Protein AF-A0A7L4NPP4-F1 (afdb_monomer)

InterPro domains:
  IPR008152 Clathrin adaptor, alpha/beta/gamma-adaptin, appendage, Ig-like subdomain [PF02883] (4-92)
  IPR008152 Clathrin adaptor, alpha/beta/gamma-adaptin, appendage, Ig-like subdomain [SM00809] (1-93)
  IPR008153 Gamma-adaptin ear (GAE) domain [PS50180] (1-93)
  IPR013041 Clathrin adaptor, appendage, Ig-like subdomain superfamily [SSF49348] (1-93)
  IPR027422 ADP-ribosylation factor-binding protein GGA1-3 [PTHR45905] (1-93)

Solvent-accessible surface area (backbone atoms only — not comparable to full-atom values): 5550 Å² total; per-residue (Å²): 132,76,78,64,44,76,80,44,77,54,87,47,36,35,32,30,41,35,65,53,91,60,46,41,89,99,36,79,55,24,48,36,32,38,38,42,33,40,49,67,22,80,57,61,47,70,79,59,77,90,85,86,86,73,62,90,84,40,49,77,47,74,50,80,50,78,55,39,66,44,67,44,45,49,95,90,49,83,81,66,69,38,42,28,44,36,40,37,36,40,84,91,110

Structure (mmCIF, N/CA/C/O backbone):
data_AF-A0A7L4NPP4-F1
#
_entry.id   AF-A0A7L4NPP4-F1
#
loop_
_atom_site.group_PDB
_atom_site.id
_atom_site.type_symbol
_atom_site.label_atom_id
_atom_site.label_alt_id
_atom_site.label_comp_id
_atom_site.label_asym_id
_atom_site.label_entity_id
_atom_site.label_seq_id
_atom_site.pdbx_PDB_ins_code
_atom_site.Cartn_x
_atom_site.Cartn_y
_atom_site.Cartn_z
_atom_site.occupancy
_atom_site.B_iso_or_equiv
_atom_site.auth_seq_id
_atom_site.auth_comp_id
_atom_site.auth_asym_id
_atom_site.auth_atom_id
_atom_site.pdbx_PDB_model_num
ATOM 1 N N . SER A 1 1 ? 17.799 -7.248 3.343 1.00 59.03 1 SER A N 1
ATOM 2 C CA . SER A 1 1 ? 16.479 -6.609 3.159 1.00 59.03 1 SER A CA 1
ATOM 3 C C . SER A 1 1 ? 16.703 -5.125 3.067 1.00 59.03 1 SER A C 1
ATOM 5 O O . SER A 1 1 ? 17.443 -4.621 3.898 1.00 59.03 1 SER A O 1
ATOM 7 N N . ILE A 1 2 ? 16.128 -4.452 2.074 1.00 81.25 2 ILE A N 1
ATOM 8 C CA . ILE A 1 2 ? 16.162 -2.987 2.011 1.00 81.25 2 ILE A CA 1
ATOM 9 C C . ILE A 1 2 ? 15.119 -2.471 3.006 1.00 81.25 2 ILE A C 1
ATOM 11 O O . ILE A 1 2 ? 14.010 -3.005 3.057 1.00 81.25 2 ILE A O 1
ATOM 15 N N . CYS A 1 3 ? 15.485 -1.490 3.830 1.00 87.75 3 CYS A N 1
ATOM 16 C CA . CYS A 1 3 ? 14.538 -0.861 4.745 1.00 87.75 3 CYS A CA 1
ATOM 17 C C . CYS A 1 3 ? 13.450 -0.121 3.947 1.00 87.75 3 CYS A C 1
ATOM 19 O O . CYS A 1 3 ? 13.771 0.488 2.923 1.00 87.75 3 CYS A O 1
ATOM 21 N N . PRO A 1 4 ? 12.183 -0.141 4.393 1.00 94.19 4 PRO A N 1
ATOM 22 C CA . PRO A 1 4 ? 11.127 0.610 3.727 1.00 94.19 4 PRO A CA 1
ATOM 23 C C . PRO A 1 4 ? 11.465 2.103 3.678 1.00 94.19 4 PRO A C 1
ATOM 25 O O . PRO A 1 4 ? 11.879 2.691 4.679 1.00 94.19 4 PRO A O 1
ATOM 28 N N . LEU A 1 5 ? 11.275 2.723 2.517 1.00 95.81 5 LEU A N 1
ATOM 29 C CA . LEU A 1 5 ? 11.490 4.154 2.337 1.00 95.81 5 LEU A CA 1
ATOM 30 C C . LEU A 1 5 ? 10.224 4.907 2.740 1.00 95.81 5 LEU A C 1
ATOM 32 O O . LEU A 1 5 ? 9.171 4.718 2.137 1.00 95.81 5 LEU A O 1
ATOM 36 N N . THR A 1 6 ? 10.318 5.791 3.730 1.00 96.88 6 THR A N 1
ATOM 37 C CA . THR A 1 6 ? 9.201 6.680 4.075 1.00 96.88 6 THR A CA 1
ATOM 38 C C . THR A 1 6 ? 9.098 7.788 3.028 1.00 96.88 6 THR A C 1
ATOM 40 O O . THR A 1 6 ? 10.037 8.560 2.858 1.00 96.88 6 THR A O 1
ATOM 43 N N . VAL A 1 7 ? 7.966 7.855 2.322 1.00 96.88 7 VAL A N 1
ATOM 44 C CA . VAL A 1 7 ? 7.707 8.862 1.273 1.00 96.88 7 VAL A CA 1
ATOM 45 C C . VAL A 1 7 ? 6.772 9.973 1.741 1.00 96.88 7 VAL A C 1
ATOM 47 O O . VAL A 1 7 ? 6.742 11.048 1.149 1.00 96.88 7 VAL A O 1
ATOM 50 N N . TYR A 1 8 ? 6.018 9.725 2.813 1.00 97.38 8 TYR A N 1
ATOM 51 C CA . TYR A 1 8 ? 5.157 10.709 3.456 1.00 97.38 8 TYR A CA 1
ATOM 52 C C . TYR A 1 8 ? 5.014 10.380 4.945 1.00 97.38 8 TYR A C 1
ATOM 54 O O . TYR A 1 8 ? 4.795 9.220 5.289 1.00 97.38 8 TYR A O 1
ATOM 62 N N . ASP A 1 9 ? 5.122 11.383 5.817 1.00 96.94 9 ASP A N 1
ATOM 63 C CA . ASP A 1 9 ? 4.897 11.247 7.262 1.00 96.94 9 ASP A CA 1
ATOM 64 C C . ASP A 1 9 ? 4.464 12.604 7.837 1.00 96.94 9 ASP A C 1
ATOM 66 O O . ASP A 1 9 ? 5.299 13.477 8.089 1.00 96.94 9 ASP A O 1
ATOM 70 N N . ARG A 1 10 ? 3.149 12.841 7.921 1.00 96.00 10 ARG A N 1
ATOM 71 C CA . ARG A 1 10 ? 2.562 14.081 8.466 1.00 96.00 10 ARG A CA 1
ATOM 72 C C . ARG A 1 10 ? 1.187 13.810 9.066 1.00 96.00 10 ARG A C 1
ATOM 74 O O . ARG A 1 10 ? 0.422 13.020 8.525 1.00 96.00 10 ARG A O 1
ATOM 81 N N . ASN A 1 11 ? 0.842 14.526 10.138 1.00 93.88 11 ASN A N 1
ATOM 82 C CA . ASN A 1 11 ? -0.485 14.487 10.776 1.00 93.88 11 ASN A CA 1
ATOM 83 C C . ASN A 1 11 ? -0.952 13.067 11.153 1.00 93.88 11 ASN A C 1
ATOM 85 O O . ASN A 1 11 ? -2.130 12.739 11.035 1.00 93.88 11 ASN A O 1
ATOM 89 N N . GLY A 1 12 ? -0.016 12.199 11.547 1.00 93.25 12 GLY A N 1
ATOM 90 C CA . GLY A 1 12 ? -0.294 10.793 11.845 1.00 93.25 12 GLY A CA 1
ATOM 91 C C . GLY A 1 12 ? -0.563 9.918 10.616 1.00 93.25 12 GLY A C 1
ATOM 92 O O . GLY A 1 12 ? -0.712 8.713 10.769 1.00 93.25 12 GLY A O 1
ATOM 93 N N . PHE A 1 13 ? -0.595 10.469 9.400 1.00 96.62 13 PHE A N 1
ATOM 94 C CA . PHE A 1 13 ? -0.654 9.691 8.166 1.00 96.62 13 PHE A CA 1
ATOM 95 C C . PHE A 1 13 ? 0.756 9.408 7.656 1.00 96.62 13 PHE A C 1
ATOM 97 O O . PHE A 1 13 ? 1.550 10.327 7.426 1.00 96.62 13 PHE A O 1
ATOM 104 N N . LYS A 1 14 ? 1.056 8.127 7.447 1.00 97.25 14 LYS A N 1
ATOM 105 C CA . LYS A 1 14 ? 2.365 7.661 7.003 1.00 97.25 14 LYS A CA 1
ATOM 106 C C . LYS A 1 14 ? 2.234 6.769 5.782 1.00 97.25 14 LYS A C 1
ATOM 108 O O . LYS A 1 14 ? 1.436 5.835 5.780 1.00 97.25 14 LYS A O 1
ATOM 113 N N . ALA A 1 15 ? 3.063 7.023 4.774 1.00 97.62 15 ALA A N 1
ATOM 114 C CA . ALA A 1 15 ? 3.173 6.205 3.577 1.00 97.62 15 ALA A CA 1
ATOM 115 C C . ALA A 1 15 ? 4.627 5.766 3.359 1.00 97.62 15 ALA A C 1
ATOM 117 O O . ALA A 1 15 ? 5.561 6.572 3.429 1.00 97.62 15 ALA A O 1
ATOM 118 N N . MET A 1 16 ? 4.818 4.476 3.093 1.00 97.75 16 MET A N 1
ATOM 119 C CA . MET A 1 16 ? 6.131 3.848 2.943 1.00 97.75 16 MET A CA 1
ATOM 120 C C . MET A 1 16 ? 6.172 2.977 1.692 1.00 97.75 16 MET A C 1
ATOM 122 O O . MET A 1 16 ? 5.236 2.223 1.436 1.00 97.75 16 MET A O 1
ATOM 126 N N . LEU A 1 17 ? 7.270 3.047 0.944 1.00 97.12 17 LEU A N 1
ATOM 127 C CA . LEU A 1 17 ? 7.565 2.154 -0.169 1.00 97.12 17 LEU A CA 1
ATOM 128 C C . LEU A 1 17 ? 8.459 1.007 0.296 1.00 97.12 17 LEU A C 1
ATOM 130 O O . LEU A 1 17 ? 9.565 1.211 0.797 1.00 97.12 17 LEU A O 1
ATOM 134 N N . HIS A 1 18 ? 7.984 -0.208 0.070 1.00 96.00 18 HIS A N 1
ATOM 135 C CA . HIS A 1 18 ? 8.717 -1.447 0.272 1.00 96.00 18 HIS A CA 1
ATOM 136 C C . HIS A 1 18 ? 9.227 -1.930 -1.077 1.00 96.00 18 HIS A C 1
ATOM 138 O O . HIS A 1 18 ? 8.452 -2.059 -2.024 1.00 96.00 18 HIS A O 1
ATOM 144 N N . PHE A 1 19 ? 10.524 -2.201 -1.172 1.00 92.44 19 PHE A N 1
ATOM 145 C CA . PHE A 1 19 ? 11.143 -2.698 -2.397 1.00 92.44 19 PHE A CA 1
ATOM 146 C C . PHE A 1 19 ? 11.170 -4.223 -2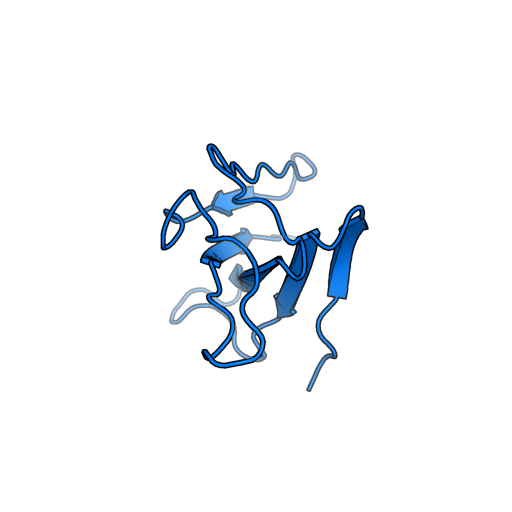.377 1.00 92.44 19 PHE A C 1
ATOM 148 O O . PHE A 1 19 ? 11.690 -4.822 -1.431 1.00 92.44 19 PHE A O 1
ATOM 155 N N . SER A 1 20 ? 10.632 -4.847 -3.425 1.00 89.19 20 SER A N 1
ATOM 156 C CA . SER A 1 20 ? 10.817 -6.281 -3.630 1.00 89.19 20 SER A CA 1
ATOM 157 C C . SER A 1 20 ? 12.294 -6.580 -3.876 1.00 89.19 20 SER A C 1
ATOM 159 O O . SER A 1 20 ? 12.998 -5.793 -4.513 1.00 89.19 20 SER A O 1
ATOM 161 N N . ARG A 1 21 ? 12.763 -7.725 -3.373 1.00 81.56 21 ARG A N 1
ATOM 162 C CA . ARG A 1 21 ? 14.097 -8.239 -3.716 1.00 81.56 21 ARG A CA 1
ATOM 163 C C . ARG A 1 21 ? 14.115 -8.782 -5.139 1.00 81.56 21 ARG A C 1
ATOM 165 O O . ARG A 1 21 ? 15.066 -8.523 -5.867 1.00 81.56 21 ARG A O 1
ATOM 172 N N . ASP A 1 22 ? 13.048 -9.480 -5.514 1.00 82.69 22 ASP A N 1
ATOM 173 C CA . ASP A 1 22 ? 12.924 -10.130 -6.810 1.00 82.69 22 ASP A CA 1
ATOM 174 C C . ASP A 1 22 ? 12.159 -9.232 -7.793 1.00 82.69 22 ASP A C 1
ATOM 176 O O . ASP A 1 22 ? 11.1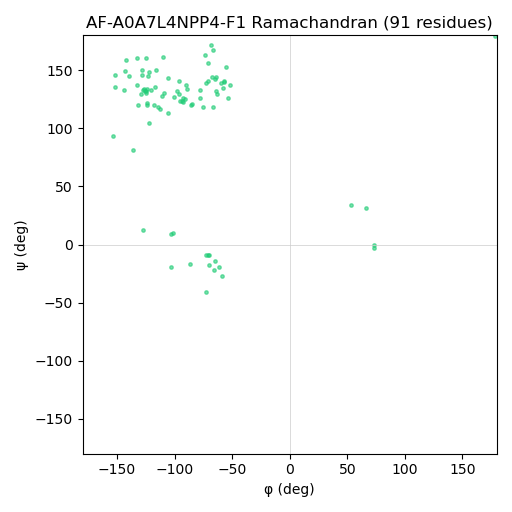86 -8.569 -7.397 1.00 82.69 22 ASP A O 1
ATOM 180 N N . PRO A 1 23 ? 12.584 -9.184 -9.069 1.00 81.69 23 PRO A N 1
ATOM 181 C CA . PRO A 1 23 ? 11.839 -8.498 -10.114 1.00 81.69 23 PRO A CA 1
ATOM 182 C C . PRO A 1 23 ? 10.526 -9.228 -10.422 1.00 81.69 23 PRO A C 1
ATOM 184 O O . PRO A 1 23 ? 10.271 -10.338 -9.948 1.00 81.69 23 PRO A O 1
ATOM 187 N N . ALA A 1 24 ? 9.673 -8.609 -11.239 1.00 82.69 24 ALA A N 1
ATOM 188 C CA . ALA A 1 24 ? 8.430 -9.253 -11.650 1.00 82.69 24 ALA A CA 1
ATOM 189 C C . ALA A 1 24 ? 8.714 -10.576 -12.403 1.00 82.69 24 ALA A C 1
ATOM 191 O O . ALA A 1 24 ? 9.616 -10.609 -13.248 1.00 82.69 24 ALA A O 1
ATOM 192 N N . PRO A 1 25 ? 7.939 -11.654 -12.163 1.00 82.88 25 PRO A N 1
ATOM 193 C CA . PRO A 1 25 ? 8.123 -12.921 -12.867 1.00 82.88 25 PRO A CA 1
ATOM 194 C C . PRO A 1 25 ? 8.106 -12.731 -14.389 1.00 82.88 25 PRO A C 1
ATOM 196 O O . PRO A 1 25 ? 7.187 -12.125 -14.940 1.00 82.88 25 PRO A O 1
ATOM 199 N N . GLY A 1 26 ? 9.149 -13.214 -15.065 1.00 84.56 26 GLY A N 1
ATOM 200 C CA . GLY A 1 26 ? 9.303 -13.094 -16.518 1.00 84.56 26 GLY A CA 1
ATOM 201 C C . GLY A 1 26 ? 9.667 -11.696 -17.036 1.00 84.56 26 GLY A C 1
ATOM 202 O O . GLY A 1 26 ? 9.822 -11.546 -18.246 1.00 84.56 26 GLY A O 1
ATOM 203 N N . ARG A 1 27 ? 9.819 -10.682 -16.169 1.00 86.50 27 ARG A N 1
ATOM 204 C CA . ARG A 1 27 ? 10.191 -9.305 -16.549 1.00 86.50 27 ARG A CA 1
ATOM 205 C C . ARG A 1 27 ? 11.262 -8.720 -15.611 1.00 86.50 27 ARG A C 1
ATOM 207 O O . ARG A 1 27 ? 10.924 -7.975 -14.688 1.00 8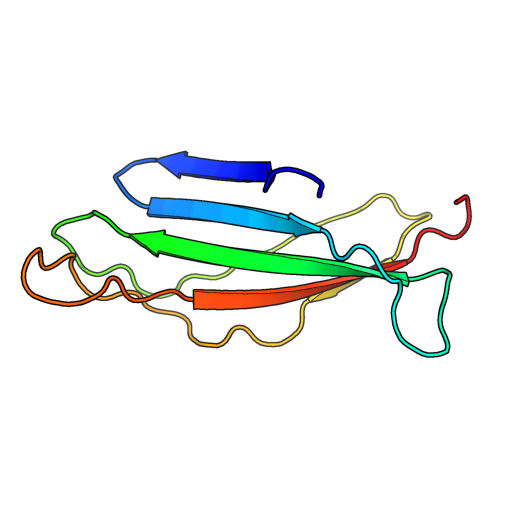6.50 27 ARG A O 1
ATOM 214 N N . PRO A 1 28 ? 12.551 -9.053 -15.826 1.00 85.25 28 PRO A N 1
ATOM 215 C CA . PRO A 1 28 ? 13.655 -8.616 -14.963 1.00 85.25 28 PRO A CA 1
ATOM 216 C C . PRO A 1 28 ? 13.893 -7.097 -14.989 1.00 85.25 28 PRO A C 1
ATOM 218 O O . PRO A 1 28 ? 14.434 -6.544 -14.035 1.00 85.25 28 PRO A O 1
ATOM 221 N N . ASP A 1 29 ? 13.439 -6.415 -16.042 1.00 87.81 29 ASP A N 1
ATOM 222 C CA . ASP A 1 29 ? 13.466 -4.956 -16.216 1.00 87.81 29 ASP A CA 1
ATOM 223 C C . ASP A 1 29 ? 12.478 -4.208 -15.298 1.00 87.81 29 ASP A C 1
ATOM 225 O O . ASP A 1 29 ? 12.491 -2.974 -15.225 1.00 87.81 29 ASP A O 1
ATOM 229 N N . VAL A 1 30 ? 11.599 -4.944 -14.605 1.00 91.69 30 VAL A N 1
ATOM 230 C CA . VAL A 1 30 ? 10.539 -4.398 -13.757 1.00 91.69 30 VAL A CA 1
ATOM 231 C C . VAL A 1 30 ? 10.889 -4.555 -12.283 1.00 91.69 30 VAL A C 1
ATOM 233 O O . VAL A 1 30 ? 10.857 -5.651 -11.719 1.00 91.69 30 VAL A O 1
ATOM 236 N N . LEU A 1 31 ? 11.108 -3.421 -11.627 1.00 91.94 31 LEU A N 1
ATOM 237 C CA . LEU A 1 31 ? 11.150 -3.319 -10.177 1.00 91.94 31 LEU A CA 1
ATOM 238 C C . LEU A 1 31 ? 9.724 -3.316 -9.610 1.00 91.94 31 LEU A C 1
ATOM 240 O O . LEU A 1 31 ? 8.897 -2.476 -9.977 1.00 91.94 31 LEU A O 1
ATOM 244 N N . VAL A 1 32 ? 9.458 -4.228 -8.677 1.00 93.50 32 VAL A N 1
ATOM 245 C CA . VAL A 1 32 ? 8.195 -4.292 -7.935 1.00 93.50 32 VAL A CA 1
ATOM 246 C C . VAL A 1 32 ? 8.351 -3.571 -6.600 1.00 93.50 32 VAL A C 1
ATOM 248 O O . VAL A 1 32 ? 9.293 -3.827 -5.845 1.00 93.50 32 VAL A O 1
ATOM 251 N N . MET A 1 33 ? 7.417 -2.673 -6.300 1.00 95.19 33 MET A N 1
ATOM 252 C CA . MET A 1 33 ? 7.330 -1.973 -5.022 1.00 95.19 33 MET A CA 1
ATOM 253 C C . MET A 1 33 ? 5.921 -2.099 -4.447 1.00 95.19 33 MET A C 1
ATOM 255 O O . MET A 1 33 ? 4.939 -2.168 -5.188 1.00 95.19 33 MET A O 1
ATOM 259 N N . VAL A 1 34 ? 5.813 -2.081 -3.123 1.00 96.50 34 VAL A N 1
ATOM 260 C CA . VAL A 1 34 ? 4.533 -2.029 -2.412 1.00 96.50 34 VAL A CA 1
ATOM 261 C C . VAL A 1 34 ? 4.489 -0.747 -1.602 1.00 96.50 34 VAL A C 1
ATOM 263 O O . VAL A 1 34 ? 5.333 -0.522 -0.740 1.00 96.50 34 VAL A O 1
ATOM 266 N N . LEU A 1 35 ? 3.508 0.101 -1.876 1.00 97.94 35 LEU A N 1
ATOM 267 C CA . LEU A 1 35 ? 3.189 1.254 -1.051 1.00 97.94 35 LEU A CA 1
ATOM 268 C C . LEU A 1 35 ? 2.262 0.805 0.074 1.00 97.94 35 LEU A C 1
ATOM 270 O O . LEU A 1 35 ? 1.177 0.302 -0.199 1.00 97.94 35 LEU A O 1
ATOM 274 N N . SER A 1 36 ? 2.678 0.999 1.320 1.00 97.50 36 SER A N 1
ATOM 275 C CA . SER A 1 36 ? 1.845 0.800 2.506 1.00 97.50 36 SER A CA 1
ATOM 276 C C . SER A 1 36 ? 1.510 2.147 3.128 1.00 97.50 36 SER A C 1
ATOM 278 O O . SER A 1 36 ? 2.425 2.938 3.378 1.00 97.50 36 SER A O 1
ATOM 280 N N . MET A 1 37 ? 0.239 2.388 3.419 1.00 97.94 37 MET A N 1
ATOM 281 C CA . MET A 1 37 ? -0.248 3.617 4.034 1.00 97.94 37 MET A CA 1
ATOM 282 C C . MET A 1 37 ? -1.013 3.280 5.309 1.00 97.94 37 MET A C 1
ATOM 284 O O . MET A 1 37 ? -1.845 2.374 5.310 1.00 97.94 37 MET A O 1
ATOM 288 N N . LEU A 1 38 ? -0.738 4.005 6.387 1.00 96.62 38 LEU A N 1
ATOM 289 C CA . LEU A 1 38 ? -1.382 3.819 7.685 1.00 96.62 38 LEU A CA 1
ATOM 290 C C . LEU A 1 38 ? -1.628 5.167 8.356 1.00 96.62 38 LEU A C 1
ATOM 292 O O . LEU A 1 38 ? -0.985 6.165 8.027 1.00 96.62 38 LEU A O 1
ATOM 296 N N . SER A 1 39 ? -2.563 5.180 9.300 1.00 96.38 39 SER A N 1
ATOM 297 C CA . SER A 1 39 ? -2.943 6.371 10.052 1.00 96.38 39 SER A CA 1
ATOM 298 C C . SER A 1 39 ? -2.917 6.089 11.550 1.00 96.38 39 SER A C 1
ATOM 300 O O . SER A 1 39 ? -3.520 5.125 12.016 1.00 96.38 39 SER A O 1
ATOM 302 N N . THR A 1 40 ? -2.247 6.958 12.302 1.00 95.50 40 THR A N 1
ATOM 303 C CA . THR A 1 40 ? -2.351 7.083 13.762 1.00 95.50 40 THR A CA 1
ATOM 304 C C . THR A 1 40 ? -3.199 8.295 14.169 1.00 95.50 40 THR A C 1
ATOM 306 O O . THR A 1 40 ? -3.253 8.653 15.344 1.00 95.50 40 THR A O 1
ATOM 309 N N . SER A 1 41 ? -3.872 8.940 13.208 1.00 94.12 41 SER A N 1
ATOM 310 C CA . SER A 1 41 ? -4.758 10.078 13.464 1.00 94.12 41 SER A CA 1
ATOM 311 C C . SER A 1 41 ? -6.041 9.634 14.176 1.00 94.12 41 SER A C 1
ATOM 313 O O . SER A 1 41 ? -6.624 8.617 13.792 1.00 94.12 41 SER A O 1
ATOM 315 N N . PRO A 1 42 ? -6.553 10.412 15.150 1.00 93.69 42 PRO A N 1
ATOM 316 C CA . PRO A 1 42 ? -7.858 10.161 15.762 1.00 93.69 42 PRO A CA 1
ATOM 317 C C . PRO A 1 42 ? -9.032 10.434 14.807 1.00 93.69 42 PRO A C 1
ATOM 319 O O . PRO A 1 42 ? -10.173 10.128 15.141 1.00 93.69 42 PRO A O 1
ATOM 322 N N . GLN A 1 43 ? -8.782 11.026 13.634 1.00 95.75 43 GLN A N 1
ATOM 323 C CA . GLN A 1 43 ? -9.796 11.278 12.611 1.00 95.75 43 GLN A CA 1
ATOM 324 C C . GLN A 1 43 ? -9.649 10.298 11.438 1.00 95.75 43 GLN A C 1
ATOM 326 O O . GLN A 1 43 ? -8.521 9.978 11.051 1.00 95.75 43 GLN A O 1
ATOM 331 N N . PRO A 1 44 ? -10.765 9.843 10.834 1.00 96.25 44 PRO A N 1
ATOM 332 C CA . PRO A 1 44 ? -10.709 9.023 9.632 1.00 96.25 44 PRO A CA 1
ATOM 333 C C . PRO A 1 44 ? -10.192 9.839 8.442 1.00 96.25 44 PRO A C 1
ATOM 335 O O . PRO A 1 44 ? -10.519 11.017 8.288 1.00 96.25 44 PRO A O 1
ATOM 338 N N . ILE A 1 45 ? -9.427 9.193 7.567 1.00 96.75 45 ILE A N 1
ATOM 339 C CA . ILE A 1 45 ? -8.904 9.788 6.334 1.00 96.75 45 ILE A CA 1
ATOM 340 C C . ILE A 1 45 ? -9.615 9.130 5.158 1.00 96.75 45 ILE A C 1
ATOM 342 O O . ILE A 1 45 ? -9.643 7.907 5.053 1.00 96.75 45 ILE A O 1
ATOM 346 N N . LYS A 1 46 ? -10.189 9.932 4.263 1.00 96.62 46 LYS A N 1
ATOM 347 C CA . LYS A 1 46 ? -10.950 9.460 3.099 1.00 96.62 46 LYS A CA 1
ATOM 348 C C . LYS A 1 46 ? -10.390 10.051 1.814 1.00 96.62 46 LYS A C 1
ATOM 350 O O . LYS A 1 46 ? -9.716 11.076 1.847 1.00 96.62 46 LYS A O 1
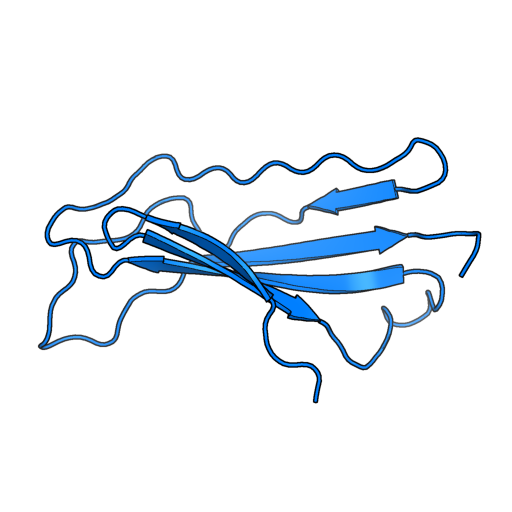ATOM 355 N N . GLY A 1 47 ? -10.702 9.416 0.686 1.00 96.12 47 GLY A N 1
ATOM 356 C CA . GLY A 1 47 ? -10.278 9.892 -0.633 1.00 96.12 47 GLY A CA 1
ATOM 357 C C . GLY A 1 47 ? -8.764 9.822 -0.833 1.00 96.12 47 GLY A C 1
ATOM 358 O O . GLY A 1 47 ? -8.193 10.662 -1.523 1.00 96.12 47 GLY A O 1
ATOM 359 N N . ILE A 1 48 ? -8.105 8.846 -0.206 1.00 96.75 48 ILE A N 1
ATOM 360 C CA . ILE A 1 48 ? -6.665 8.643 -0.339 1.00 96.75 48 ILE A CA 1
ATOM 361 C C . ILE A 1 48 ? -6.370 8.227 -1.781 1.00 96.75 48 ILE A C 1
ATOM 363 O O . ILE A 1 48 ? -6.828 7.183 -2.244 1.00 96.75 48 ILE A O 1
ATOM 367 N N . ALA A 1 49 ? -5.583 9.046 -2.475 1.00 96.69 49 ALA A N 1
ATOM 368 C CA . ALA A 1 49 ? -5.125 8.787 -3.829 1.00 96.69 49 ALA A CA 1
ATOM 369 C C . ALA A 1 49 ? -3.619 9.034 -3.912 1.00 96.69 49 ALA A C 1
ATOM 371 O O . ALA A 1 49 ? -3.142 10.143 -3.673 1.00 96.69 49 ALA A O 1
ATOM 372 N N . PHE A 1 50 ? -2.870 7.995 -4.269 1.00 96.38 50 PHE A N 1
ATOM 373 C CA . PHE A 1 50 ? -1.444 8.110 -4.528 1.00 96.38 50 PHE A CA 1
ATOM 374 C C . PHE A 1 50 ? -1.191 8.236 -6.028 1.00 96.38 50 PHE A C 1
ATOM 376 O O . PHE A 1 50 ? -1.707 7.458 -6.834 1.00 96.38 50 PHE A O 1
ATOM 383 N N . GLN A 1 51 ? -0.370 9.214 -6.392 1.00 95.75 51 GLN A N 1
ATOM 384 C CA . GLN A 1 51 ? 0.070 9.449 -7.759 1.00 95.75 51 GLN A CA 1
ATOM 385 C C . GLN A 1 51 ? 1.591 9.543 -7.779 1.00 95.75 51 GLN A C 1
ATOM 387 O O . GLN A 1 51 ? 2.208 10.045 -6.841 1.00 95.75 51 GLN A O 1
ATOM 392 N N . ALA A 1 52 ? 2.193 9.062 -8.861 1.00 95.00 52 ALA A N 1
ATOM 393 C CA . ALA A 1 52 ? 3.630 9.116 -9.053 1.00 95.00 52 ALA A CA 1
ATOM 394 C C . ALA A 1 52 ? 3.960 9.459 -10.502 1.00 95.00 52 ALA A C 1
ATOM 396 O O . ALA A 1 52 ? 3.281 9.024 -11.433 1.00 95.00 52 ALA A O 1
ATOM 397 N N . ALA A 1 53 ? 5.040 10.212 -10.668 1.00 95.25 53 ALA A N 1
ATOM 398 C CA . ALA A 1 53 ? 5.628 10.534 -11.952 1.00 95.25 53 ALA A CA 1
ATOM 399 C C . ALA A 1 53 ? 7.084 10.067 -11.964 1.00 95.25 53 ALA A C 1
ATOM 401 O O . ALA A 1 53 ? 7.758 10.055 -10.934 1.00 95.25 53 ALA A O 1
ATOM 402 N N . VAL A 1 54 ? 7.557 9.676 -13.142 1.00 95.69 54 VAL A N 1
ATOM 403 C CA . VAL A 1 54 ? 8.930 9.221 -13.372 1.00 95.69 54 VAL A CA 1
ATOM 404 C C . VAL A 1 54 ? 9.503 9.921 -14.605 1.00 95.69 54 VAL A C 1
ATOM 406 O O . VAL A 1 54 ? 8.732 10.439 -15.419 1.00 95.69 54 VAL A O 1
ATOM 409 N N . PRO A 1 55 ? 10.837 9.960 -14.772 1.00 95.94 55 PRO A N 1
ATOM 410 C CA . PRO A 1 55 ? 11.450 10.459 -15.999 1.00 95.94 55 PRO A CA 1
ATOM 411 C C . PRO A 1 55 ? 10.939 9.713 -17.238 1.00 95.94 55 PRO A C 1
ATOM 413 O O . PRO A 1 55 ? 10.599 8.536 -17.159 1.00 95.94 55 PRO A O 1
ATOM 416 N N . LYS A 1 56 ? 10.951 10.370 -18.405 1.00 93.31 56 LYS A N 1
ATOM 417 C CA . LYS A 1 56 ? 10.411 9.822 -19.669 1.00 93.31 56 LYS A CA 1
ATOM 418 C C . LYS A 1 56 ? 11.057 8.506 -20.122 1.00 93.31 56 LYS A C 1
ATOM 420 O O . LYS A 1 56 ? 10.422 7.737 -20.834 1.00 93.31 56 LYS A O 1
ATOM 425 N N . SER A 1 57 ? 12.312 8.266 -19.742 1.00 93.25 57 SER A N 1
ATOM 426 C CA . SER A 1 57 ? 13.022 7.014 -20.030 1.00 93.25 57 SER A CA 1
ATOM 427 C C . SER A 1 57 ? 12.477 5.824 -19.237 1.00 93.25 57 SER A C 1
ATOM 429 O O . SER A 1 57 ? 12.727 4.683 -19.607 1.00 93.25 57 SER A O 1
ATOM 431 N N . MET A 1 58 ? 11.719 6.068 -18.167 1.00 95.25 58 MET A N 1
ATOM 432 C CA . MET A 1 58 ? 11.130 5.045 -17.311 1.00 95.25 58 MET A CA 1
ATOM 433 C C . MET A 1 58 ? 9.613 4.991 -17.486 1.00 95.25 58 MET A C 1
ATOM 435 O O . MET A 1 58 ? 8.972 5.936 -17.949 1.00 95.25 58 MET A O 1
ATOM 439 N N . LYS A 1 59 ? 9.017 3.871 -17.076 1.00 95.25 59 LYS A N 1
ATOM 440 C CA . LYS A 1 59 ? 7.559 3.719 -17.023 1.00 95.25 59 LYS A CA 1
ATOM 441 C C . LYS A 1 59 ? 7.151 3.259 -15.640 1.00 95.25 59 LYS A C 1
ATOM 443 O O . LYS A 1 59 ? 7.728 2.311 -15.118 1.00 95.25 59 LYS A O 1
ATOM 448 N N . ILE A 1 60 ? 6.130 3.894 -15.077 1.00 96.44 60 ILE A N 1
ATOM 449 C CA . ILE A 1 60 ? 5.531 3.475 -13.814 1.00 96.44 60 ILE A CA 1
ATOM 450 C C . ILE A 1 60 ? 4.077 3.071 -14.037 1.00 96.44 60 ILE A C 1
ATOM 452 O O . ILE A 1 60 ? 3.333 3.752 -14.741 1.00 96.44 60 ILE A O 1
ATOM 456 N N . LYS A 1 61 ? 3.673 1.947 -13.449 1.00 96.38 61 LYS A N 1
ATOM 457 C CA . LYS A 1 61 ? 2.287 1.480 -13.431 1.00 96.38 61 LYS A CA 1
ATOM 458 C C . LYS A 1 61 ? 1.857 1.268 -11.990 1.00 96.38 61 LYS A C 1
ATOM 460 O O . LYS A 1 61 ? 2.441 0.455 -11.278 1.00 96.38 61 LYS A O 1
ATOM 465 N N . LEU A 1 62 ? 0.806 1.967 -11.590 1.00 97.50 62 LEU A N 1
ATOM 466 C CA . LEU A 1 62 ? 0.177 1.815 -10.288 1.00 97.50 62 LEU A CA 1
ATOM 467 C C . LEU A 1 62 ? -0.977 0.818 -10.446 1.00 97.50 62 LEU A C 1
ATOM 469 O O . LEU A 1 62 ? -1.835 0.999 -11.311 1.00 97.50 62 LEU A O 1
ATOM 473 N N . GLN A 1 63 ? -0.974 -0.262 -9.668 1.00 97.62 63 GLN A N 1
ATOM 474 C CA . GLN A 1 63 ? -2.143 -1.138 -9.552 1.00 97.62 63 GLN A CA 1
ATOM 475 C C . GLN A 1 63 ? -3.227 -0.453 -8.707 1.00 97.62 63 GLN A C 1
ATOM 477 O O . GLN A 1 63 ? -2.916 0.508 -7.995 1.00 97.62 63 GLN A O 1
ATOM 482 N N . PRO A 1 64 ? -4.487 -0.919 -8.765 1.00 97.56 64 PRO A N 1
ATOM 483 C CA . PRO A 1 64 ? -5.511 -0.476 -7.829 1.00 97.56 64 PRO A CA 1
ATOM 484 C C . PRO A 1 64 ? -5.031 -0.630 -6.381 1.00 97.56 64 PRO A C 1
ATOM 486 O O . PRO A 1 64 ? -4.392 -1.626 -6.034 1.00 97.56 64 PRO A O 1
ATOM 489 N N . ALA A 1 65 ? -5.302 0.375 -5.550 1.00 97.25 65 ALA A N 1
ATOM 490 C CA . ALA A 1 65 ? -5.074 0.270 -4.116 1.00 97.25 65 ALA A CA 1
ATOM 491 C C . ALA A 1 65 ? -6.107 -0.677 -3.488 1.00 97.25 65 ALA A C 1
ATOM 493 O O . ALA A 1 65 ? -7.210 -0.836 -4.011 1.00 97.25 65 ALA A O 1
ATOM 494 N N . SER A 1 66 ? -5.777 -1.266 -2.338 1.00 97.38 66 SER A N 1
ATOM 495 C CA . SER A 1 66 ? -6.698 -2.116 -1.572 1.00 97.38 66 SER A CA 1
ATOM 496 C C . SER A 1 66 ? -7.914 -1.357 -1.024 1.00 97.38 66 SER A C 1
ATOM 498 O O . SER A 1 66 ? -8.876 -1.975 -0.585 1.00 97.38 66 SER A O 1
ATOM 500 N N . GLY A 1 67 ? -7.863 -0.025 -1.033 1.00 96.12 67 GLY A N 1
ATOM 501 C CA . GLY A 1 67 ? -8.931 0.873 -0.616 1.00 96.12 67 GLY A CA 1
ATOM 502 C C . GLY A 1 67 ? -8.492 2.332 -0.730 1.00 96.12 67 GLY A C 1
ATOM 503 O O . GLY A 1 67 ? -7.360 2.623 -1.117 1.00 96.12 67 GLY A O 1
ATOM 504 N N . SER A 1 68 ? -9.394 3.247 -0.385 1.00 96.56 68 SER A N 1
ATOM 505 C CA . SER A 1 68 ? -9.185 4.701 -0.473 1.00 96.56 68 SER A CA 1
ATOM 506 C C . SER A 1 68 ? -9.488 5.430 0.838 1.00 96.56 68 SER A C 1
ATOM 508 O O . SER A 1 68 ? -9.623 6.654 0.856 1.00 96.56 68 SER A O 1
ATOM 510 N N . GLU A 1 69 ? -9.644 4.695 1.935 1.00 96.88 69 GLU A N 1
ATOM 511 C CA . GLU A 1 69 ? -9.954 5.249 3.247 1.00 96.88 69 GLU A CA 1
ATOM 512 C C . GLU A 1 69 ? -9.249 4.487 4.368 1.00 96.88 69 GLU A C 1
ATOM 514 O O . GLU A 1 69 ? -8.983 3.290 4.267 1.00 96.88 69 GLU A O 1
ATOM 519 N N . LEU A 1 70 ? -8.934 5.212 5.436 1.00 97.00 70 LEU A N 1
ATOM 520 C CA . LEU A 1 70 ? -8.397 4.686 6.679 1.00 97.00 70 LEU A CA 1
ATOM 521 C C . LEU A 1 70 ? -9.294 5.150 7.831 1.00 97.00 70 LEU A C 1
ATOM 523 O O . LEU A 1 70 ? -9.609 6.343 7.910 1.00 97.00 70 LEU A O 1
ATOM 527 N N . PRO A 1 71 ? -9.704 4.244 8.733 1.00 96.31 71 PRO A N 1
ATOM 528 C CA . PRO A 1 71 ? -10.487 4.616 9.900 1.00 96.31 71 PRO A CA 1
ATOM 529 C C . PRO A 1 71 ? -9.664 5.474 10.868 1.00 96.31 71 PRO A C 1
ATOM 531 O O . PRO A 1 71 ? -8.438 5.566 10.771 1.00 96.31 71 PRO A O 1
ATOM 534 N N . ALA A 1 72 ? -10.355 6.087 11.830 1.00 95.69 72 ALA A N 1
ATOM 535 C CA . ALA A 1 72 ? -9.702 6.685 12.985 1.00 95.69 72 ALA A CA 1
ATOM 536 C C . ALA A 1 72 ? -8.873 5.629 13.730 1.00 95.69 72 ALA A C 1
ATOM 538 O O . ALA A 1 72 ? -9.300 4.480 13.884 1.00 95.69 72 ALA A O 1
ATOM 539 N N . PHE A 1 73 ? -7.697 6.027 14.204 1.00 95.06 73 PHE A N 1
ATOM 540 C CA . PHE A 1 73 ? -6.837 5.156 14.986 1.00 95.06 73 PHE A CA 1
ATOM 541 C C . PHE A 1 73 ? -7.523 4.750 16.295 1.00 95.06 73 PHE A C 1
ATOM 543 O O . PHE A 1 73 ? -8.002 5.597 17.049 1.00 95.06 73 PHE A O 1
ATOM 550 N N . SER A 1 74 ? -7.533 3.446 16.572 1.00 93.12 74 SER A N 1
ATOM 551 C CA . SER A 1 74 ? -8.028 2.876 17.821 1.00 93.12 74 SER A CA 1
ATOM 552 C C . SER A 1 74 ? -6.923 2.036 18.459 1.00 93.12 74 SER A C 1
ATOM 554 O O . SER A 1 74 ? -6.511 1.050 17.851 1.00 93.12 74 SER A O 1
ATOM 556 N N . PRO A 1 75 ? -6.465 2.359 19.682 1.00 91.75 75 PRO A N 1
ATOM 557 C CA . PRO A 1 75 ? -5.451 1.567 20.383 1.00 91.75 75 PRO A CA 1
ATOM 558 C C . PRO A 1 75 ? -5.876 0.122 20.680 1.00 91.75 75 PRO A C 1
ATOM 560 O O . PRO A 1 75 ? -5.032 -0.719 20.967 1.00 91.75 75 PRO A O 1
ATOM 563 N N . LEU A 1 76 ? -7.183 -0.158 20.654 1.00 94.75 76 LEU A N 1
ATOM 564 C CA . LEU A 1 76 ? -7.750 -1.472 20.968 1.00 94.75 76 LEU A CA 1
ATOM 565 C C . LEU A 1 76 ? -7.801 -2.408 19.756 1.00 94.75 76 LEU A C 1
ATOM 567 O O . LEU A 1 76 ? -8.003 -3.609 19.922 1.00 94.75 76 LEU A O 1
ATOM 571 N N . LEU A 1 77 ? -7.665 -1.865 18.544 1.00 91.88 77 LEU A N 1
ATOM 572 C CA . LEU A 1 77 ? -7.765 -2.619 17.301 1.00 91.88 77 LEU A CA 1
ATOM 573 C C . LEU A 1 77 ? -6.425 -2.599 16.560 1.00 91.8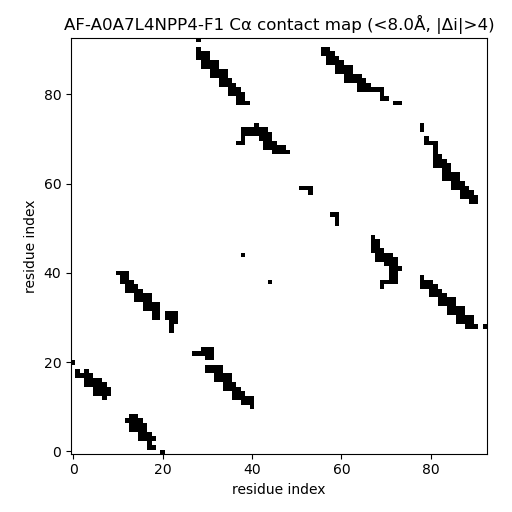8 77 LEU A C 1
ATOM 575 O O . LEU A 1 77 ? -5.687 -1.615 16.640 1.00 91.88 77 LEU A O 1
ATOM 579 N N . PR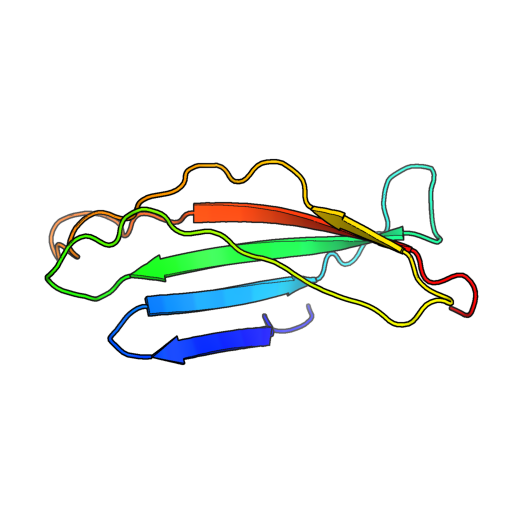O A 1 78 ? -6.105 -3.649 15.786 1.00 91.12 78 PRO A N 1
ATOM 580 C CA . PRO A 1 78 ? -4.972 -3.597 14.879 1.00 91.12 78 PRO A CA 1
ATOM 581 C C . PRO A 1 78 ? -5.107 -2.421 13.896 1.00 91.12 78 PRO A C 1
ATOM 583 O O . PRO A 1 78 ? -6.206 -2.165 13.388 1.00 91.12 78 PRO A O 1
ATOM 586 N N . PRO A 1 79 ? -4.009 -1.710 13.590 1.00 89.12 79 PRO A N 1
ATOM 587 C CA . PRO A 1 79 ? -4.051 -0.609 12.642 1.00 89.12 79 PRO A CA 1
ATOM 588 C C . PRO A 1 79 ? -4.426 -1.124 11.250 1.00 89.12 79 PRO A C 1
ATOM 590 O O . PRO A 1 79 ? -3.852 -2.089 10.743 1.00 89.12 79 PRO A O 1
ATOM 593 N N . THR A 1 80 ? -5.385 -0.454 10.615 1.00 93.88 80 THR A N 1
ATOM 594 C CA . THR A 1 80 ? -5.729 -0.718 9.215 1.00 93.88 80 THR A CA 1
ATOM 595 C C . THR A 1 80 ? -4.630 -0.174 8.310 1.00 93.88 80 THR A C 1
ATOM 597 O O . THR A 1 80 ? -4.108 0.920 8.537 1.00 93.88 80 THR A O 1
ATOM 600 N N . VAL A 1 81 ? -4.289 -0.933 7.271 1.00 95.69 81 VAL A N 1
ATOM 601 C CA . VAL A 1 81 ? -3.260 -0.569 6.298 1.00 95.69 81 VAL A CA 1
ATOM 602 C C . VAL A 1 81 ? -3.866 -0.604 4.904 1.00 95.69 81 VAL A C 1
ATOM 604 O O . VAL A 1 81 ? -4.481 -1.596 4.514 1.00 95.69 81 VAL A O 1
ATOM 607 N N . LEU A 1 82 ? -3.658 0.463 4.138 1.00 97.12 82 LEU A N 1
ATOM 608 C CA . LEU A 1 82 ? -3.888 0.447 2.699 1.00 97.12 82 LEU A CA 1
ATOM 609 C C . LEU A 1 82 ? -2.610 0.033 1.991 1.00 97.12 82 LEU A C 1
ATOM 611 O O . LEU A 1 82 ? -1.519 0.493 2.330 1.00 97.12 82 LEU A O 1
ATOM 615 N N . SER A 1 83 ? -2.753 -0.822 0.989 1.00 97.31 83 SER A N 1
ATOM 616 C CA . S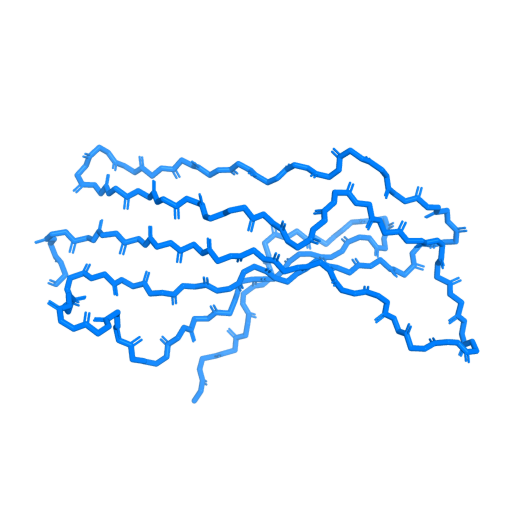ER A 1 83 ? -1.641 -1.279 0.170 1.00 97.31 83 SER A CA 1
ATOM 617 C C . SER A 1 83 ? -1.898 -0.988 -1.299 1.00 97.31 83 SER A C 1
ATOM 619 O O . SER A 1 83 ? -3.032 -1.044 -1.771 1.00 97.31 83 SER A O 1
ATOM 621 N N . GLN A 1 84 ? -0.841 -0.663 -2.032 1.00 97.94 84 GLN A N 1
ATOM 622 C CA . GLN A 1 84 ? -0.905 -0.471 -3.472 1.00 97.94 84 GLN A CA 1
ATOM 623 C C . GLN A 1 84 ? 0.381 -0.992 -4.104 1.00 97.94 84 GLN A C 1
ATOM 625 O O . GLN A 1 84 ? 1.474 -0.697 -3.626 1.00 97.94 84 GLN A O 1
ATOM 630 N N . VAL A 1 85 ? 0.265 -1.773 -5.177 1.00 97.06 85 VAL A N 1
ATOM 631 C CA . VAL A 1 85 ? 1.432 -2.299 -5.901 1.00 97.06 85 VAL A CA 1
ATOM 632 C C . VAL A 1 85 ? 1.855 -1.312 -6.984 1.00 97.06 85 VAL A C 1
ATOM 634 O O . VAL A 1 85 ? 1.025 -0.814 -7.747 1.00 97.06 85 VAL A O 1
ATOM 637 N N . LEU A 1 86 ? 3.155 -1.045 -7.071 1.00 96.44 86 LEU A N 1
ATOM 638 C CA . LEU A 1 86 ? 3.765 -0.190 -8.080 1.00 96.44 86 LEU A CA 1
ATOM 639 C C . LEU A 1 86 ? 4.780 -1.010 -8.873 1.00 96.44 86 LEU A C 1
ATOM 641 O O . LEU A 1 86 ? 5.616 -1.714 -8.309 1.00 96.44 86 LEU A O 1
ATOM 645 N N . LEU A 1 87 ? 4.716 -0.889 -10.193 1.00 95.38 87 LEU A N 1
ATOM 646 C CA . LEU A 1 87 ? 5.634 -1.532 -11.123 1.00 95.38 87 LEU A CA 1
ATOM 647 C C . LEU A 1 87 ? 6.426 -0.441 -11.832 1.00 95.38 87 LEU A C 1
ATOM 649 O O . LEU A 1 87 ? 5.833 0.393 -12.518 1.00 95.38 87 LEU A O 1
ATOM 653 N N . LEU A 1 88 ? 7.744 -0.443 -11.666 1.00 94.75 88 LEU A N 1
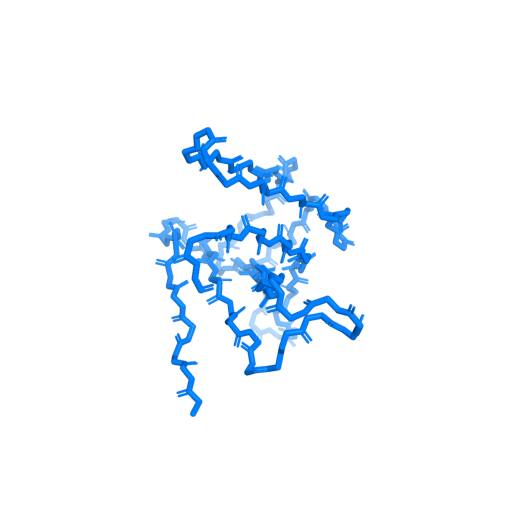ATOM 654 C CA . LEU A 1 88 ? 8.646 0.505 -12.307 1.00 94.75 88 LEU A CA 1
ATOM 655 C C . LEU A 1 88 ? 9.528 -0.231 -13.311 1.00 94.75 88 LEU A C 1
ATOM 657 O O . LEU A 1 88 ? 10.345 -1.060 -12.924 1.00 94.75 88 LEU A O 1
ATOM 661 N N . THR A 1 89 ? 9.397 0.106 -14.587 1.00 93.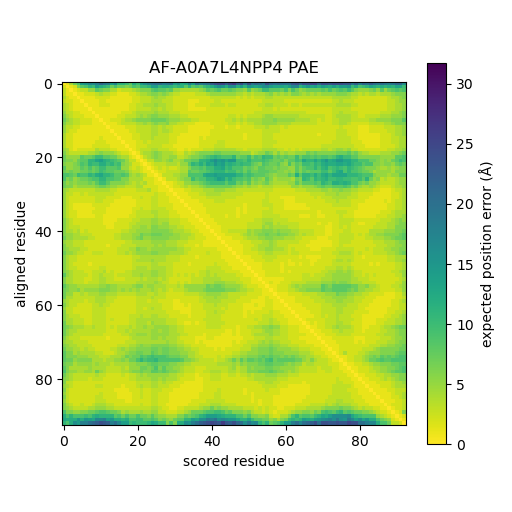75 89 THR A N 1
ATOM 662 C CA . THR A 1 89 ? 10.322 -0.335 -15.630 1.00 93.75 89 THR A CA 1
ATOM 663 C C . THR A 1 89 ? 11.410 0.715 -15.812 1.00 93.75 89 THR A C 1
ATOM 665 O O . THR A 1 89 ? 11.101 1.872 -16.122 1.00 93.75 89 THR A O 1
ATOM 668 N N . ASN A 1 90 ? 12.670 0.305 -15.658 1.00 88.81 90 ASN A N 1
ATOM 669 C CA . ASN A 1 90 ? 13.835 1.133 -15.964 1.00 88.81 90 ASN A CA 1
ATOM 670 C C . ASN A 1 90 ? 14.718 0.421 -17.009 1.00 88.81 90 ASN A C 1
ATOM 672 O O . ASN A 1 90 ? 15.434 -0.504 -16.640 1.00 88.81 90 ASN A O 1
ATOM 676 N N . PRO A 1 91 ? 14.699 0.847 -18.285 1.00 79.69 91 PRO A N 1
ATOM 677 C CA . PRO A 1 91 ? 15.445 0.190 -19.362 1.00 79.69 91 PRO A CA 1
ATOM 678 C C . PRO A 1 91 ? 16.964 0.425 -19.308 1.00 79.69 91 PRO A C 1
ATOM 680 O O . PRO A 1 91 ? 17.693 -0.185 -20.080 1.00 79.69 91 PRO A O 1
ATOM 683 N N . HIS A 1 92 ? 17.443 1.320 -18.439 1.00 76.62 92 HIS A N 1
ATOM 684 C CA . HIS A 1 92 ? 18.870 1.618 -18.262 1.00 76.62 92 HIS A CA 1
ATOM 685 C C . HIS A 1 92 ? 19.470 0.947 -17.023 1.00 76.62 92 HIS A C 1
ATOM 687 O O . HIS A 1 92 ? 20.564 1.321 -16.598 1.00 76.62 92 HIS A O 1
ATOM 693 N N . LYS A 1 93 ? 18.719 0.042 -16.394 1.00 64.31 93 LYS A N 1
ATOM 694 C CA . LYS A 1 93 ? 19.173 -0.720 -15.238 1.00 64.31 93 LYS A CA 1
ATOM 695 C C . LYS A 1 93 ? 19.711 -2.078 -15.660 1.00 64.31 93 LYS A C 1
ATOM 697 O O . LYS A 1 93 ? 19.139 -2.651 -16.610 1.00 64.31 93 LYS A O 1
#

Sequence (93 aa):
SICPLTVYDRNGFKAMLHFSRDPAPGRPDVLVMVLSMLSTSPQPIKGIAFQAAVPKSMKIKLQPASGSELPAFSPLLPPTVLSQVLLLTNPHK

Foldseek 3Di:
DDDWAWPDDPQQKTKTKDWDPQADVPCRQKTKIKIKIFGQAQAKDFQADDDDDDPPQKDKDKDDKPHGIFHGDDPVDDTDMIMIMMIMGHPVD

pLDDT: mean 92.99, std 6.69, range [59.03, 97.94]

Organism: NCBI:txid390723

Radius of gyration: 14.85 Å; Cα contacts (8 Å, |Δi|>4): 193; chains: 1; bounding box: 30×28×41 Å

Mean predicted aligned error: 3.89 Å

Secondary structure (DSSP, 8-state):
-PPPEEEEEETTEEEEEEEPSSPBTTBTTEEEEEEEEEE--SS-EE---------TTSEEEEPPPS-SEEPPP-TTSPPPEEEEEEEEE-TT-

Nearest PDB structures (foldseek):
  1p4u-assembly1_A  TM=9.835E-01  e=9.206E-10  Homo sapiens
  1na8-assembly1_A  TM=9.592E-01  e=5.544E-10  Homo sapiens
  1na8-assembly1_B  TM=9.644E-01  e=6.791E-10  Homo sapiens
  2dwx-assembly1_A  TM=9.314E-01  e=4.762E-10  Homo sapiens
  2dwy-assembly3_C  TM=9.362E-01  e=5.832E-10  Homo sapiens